Protein AF-A0A6N7BK74-F1 (afdb_monomer)

Nearest PDB structures (foldseek):
  7ccx-assembly1_A  TM=7.607E-01  e=8.086E-01  Homo sapiens
  3hhg-assembly1_D  TM=6.049E-01  e=1.711E+00  Neisseria meningitidis serogroup B
  7d98-assembly1_P  TM=6.188E-01  e=5.836E+00  Cupriavidus necator
  8f6b-assembly1_F  TM=4.472E-01  e=5.093E+00  Mus musculus
  1ixc-assembly1_A-2  TM=5.868E-01  e=9.405E+00  Cupriavidus necator

Mean predicted aligned error: 8.48 Å

Sequence (57 aa):
MDAQDLEILMKKILVIQTAFLGDAILTLPLIQKLKEANPDSEITALCIPSTQDARCF

Solvent-accessible surface area (backbone atoms only — not comparable to full-atom values): 3530 Å² total; per-residue (Å²): 137,55,78,70,62,59,62,72,67,46,49,78,44,81,44,78,44,86,62,59,60,71,53,58,62,68,4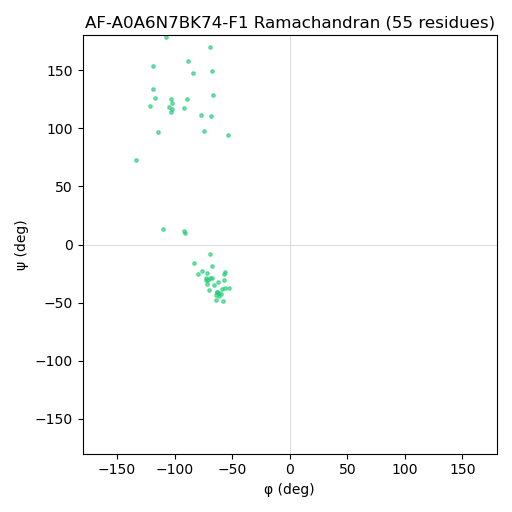1,47,66,55,53,52,52,50,39,72,76,35,74,72,42,50,68,40,46,48,66,44,79,94,33,57,87,58,77,66,89

pLDDT: mean 77.92, std 13.82, range [46.38, 94.5]

Radius of gyration: 13.73 Å; Cα contacts (8 Å, |Δi|>4): 59; chains: 1; bounding box: 35×20×31 Å

Secondary structure (DSSP, 8-state):
--HHHHHHHS-EEEEEE-S-HHHHHHHHHHHHHHHHH-TT-EEEEEE-GGGTTS---

Structure (mmCIF, N/CA/C/O backbone):
data_AF-A0A6N7BK74-F1
#
_entry.id   AF-A0A6N7BK74-F1
#
loop_
_atom_site.group_PDB
_atom_site.id
_atom_site.type_symbol
_atom_site.label_atom_id
_atom_site.label_alt_id
_atom_site.label_comp_id
_atom_site.label_asym_id
_atom_site.label_entity_id
_atom_site.label_seq_id
_atom_site.pdbx_PDB_ins_code
_atom_site.Cartn_x
_atom_site.Cartn_y
_atom_site.Cartn_z
_atom_site.occupancy
_atom_site.B_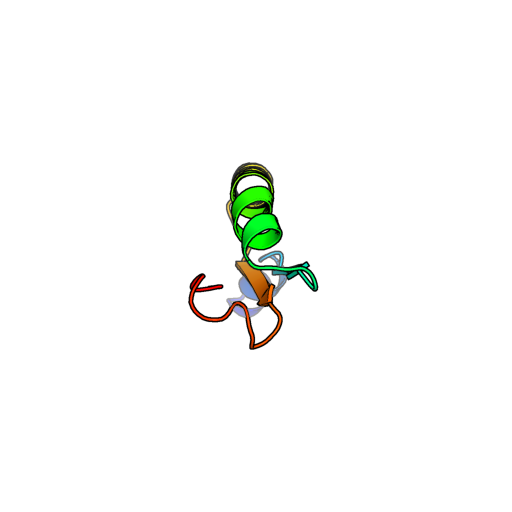iso_or_equiv
_atom_site.auth_seq_id
_atom_site.auth_comp_id
_atom_site.auth_asym_id
_atom_site.auth_atom_id
_atom_site.pdbx_PDB_model_num
ATOM 1 N N . MET A 1 1 ? -24.003 -10.938 17.329 1.00 54.69 1 MET A N 1
ATOM 2 C CA . MET A 1 1 ? -23.044 -10.370 16.364 1.00 54.69 1 MET A CA 1
ATOM 3 C C . MET A 1 1 ? -22.017 -11.450 16.191 1.00 54.69 1 MET A C 1
ATOM 5 O O . MET A 1 1 ? -21.228 -11.676 17.104 1.00 54.69 1 MET A O 1
ATOM 9 N N . ASP A 1 2 ? -22.179 -12.214 15.123 1.00 73.56 2 ASP A N 1
ATOM 10 C CA . ASP A 1 2 ? -21.451 -13.459 14.926 1.00 73.56 2 ASP A CA 1
ATOM 11 C C . ASP A 1 2 ? -20.127 -13.162 14.215 1.00 73.56 2 ASP A C 1
ATOM 13 O O . ASP A 1 2 ? -19.971 -12.125 13.573 1.00 73.56 2 ASP A O 1
ATOM 17 N N . ALA A 1 3 ? -19.141 -14.055 14.335 1.00 65.31 3 ALA A N 1
ATOM 18 C CA . ALA A 1 3 ? -17.801 -13.854 13.766 1.00 65.31 3 ALA A CA 1
ATOM 19 C C . ALA A 1 3 ? -17.811 -13.586 12.243 1.00 65.31 3 ALA A C 1
ATOM 21 O O . ALA A 1 3 ? -16.905 -12.935 11.730 1.00 65.31 3 ALA A O 1
ATOM 22 N N . GLN A 1 4 ? -18.861 -14.035 11.546 1.00 61.44 4 GLN A N 1
ATOM 23 C CA . GLN A 1 4 ? -19.078 -13.807 10.114 1.00 61.44 4 GLN A CA 1
ATOM 24 C C . GLN A 1 4 ? -19.401 -12.338 9.786 1.00 61.44 4 GLN A C 1
ATOM 26 O O . GLN A 1 4 ? -19.022 -11.852 8.724 1.00 61.44 4 GLN A O 1
ATOM 31 N N . ASP A 1 5 ? -20.019 -11.593 10.707 1.00 58.59 5 ASP A N 1
ATOM 32 C CA . ASP A 1 5 ? -20.337 -10.172 10.508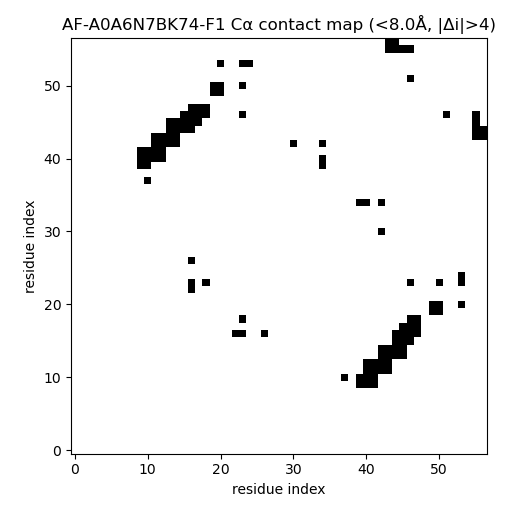 1.00 58.59 5 ASP A CA 1
ATOM 33 C C . ASP A 1 5 ? -19.076 -9.291 10.581 1.00 58.59 5 ASP A C 1
ATOM 35 O O . ASP A 1 5 ? -18.998 -8.240 9.941 1.00 58.59 5 ASP A O 1
ATOM 39 N N . LEU A 1 6 ? -18.065 -9.729 11.345 1.00 58.19 6 LEU A N 1
ATOM 40 C CA . LEU A 1 6 ? -16.788 -9.027 11.501 1.00 58.19 6 LEU A CA 1
ATOM 41 C C . LEU A 1 6 ? -15.931 -9.118 10.225 1.00 58.19 6 LEU A C 1
ATOM 43 O O . LEU A 1 6 ? -15.241 -8.164 9.873 1.00 58.19 6 LEU A O 1
ATOM 47 N N . GLU A 1 7 ? -16.019 -10.241 9.507 1.00 58.41 7 GLU A N 1
ATOM 48 C CA . GLU A 1 7 ? -15.288 -10.482 8.257 1.00 58.41 7 GLU A CA 1
ATOM 49 C C . GLU A 1 7 ? -15.831 -9.633 7.091 1.00 58.41 7 GLU A C 1
ATOM 51 O O . GLU A 1 7 ? -15.071 -9.193 6.231 1.00 58.41 7 GLU A O 1
ATOM 56 N N . ILE A 1 8 ? -17.133 -9.322 7.103 1.00 59.59 8 ILE A N 1
ATOM 57 C CA . ILE A 1 8 ? -17.792 -8.447 6.115 1.00 59.59 8 ILE A CA 1
ATOM 58 C C . ILE A 1 8 ? -17.397 -6.971 6.315 1.00 59.59 8 ILE A C 1
ATOM 60 O O . ILE A 1 8 ? -17.431 -6.182 5.369 1.00 59.59 8 ILE A O 1
ATOM 64 N N . LEU A 1 9 ? -16.996 -6.584 7.533 1.00 63.94 9 LEU A N 1
ATOM 65 C CA . LEU A 1 9 ? -16.634 -5.204 7.865 1.00 63.94 9 LEU A CA 1
ATOM 66 C C . LEU A 1 9 ? -15.210 -4.828 7.411 1.00 63.94 9 LEU A C 1
ATOM 68 O O . LEU A 1 9 ? -14.930 -3.648 7.175 1.00 63.94 9 LEU A O 1
ATOM 72 N N . MET A 1 10 ? -14.314 -5.812 7.267 1.00 76.31 10 MET A N 1
ATOM 73 C CA . MET A 1 10 ? -12.947 -5.582 6.796 1.00 76.31 10 MET A CA 1
ATOM 74 C C . MET A 1 10 ? -12.944 -5.172 5.320 1.00 76.31 10 MET A C 1
ATOM 76 O O . MET A 1 10 ? -13.210 -5.967 4.417 1.00 76.31 10 MET A O 1
ATOM 80 N N . LYS A 1 11 ? -12.598 -3.910 5.055 1.00 84.94 11 LYS A N 1
ATOM 81 C CA . LYS A 1 11 ? -12.457 -3.403 3.686 1.00 84.94 11 LYS A CA 1
ATOM 82 C C . LYS A 1 11 ? -11.282 -4.087 2.989 1.00 84.94 11 LYS A C 1
ATOM 84 O O . LYS A 1 11 ? -10.165 -4.053 3.496 1.00 84.94 11 LYS A O 1
ATOM 89 N N . LYS A 1 12 ? -11.514 -4.637 1.798 1.00 91.00 12 LYS A N 1
ATOM 90 C CA . LYS A 1 1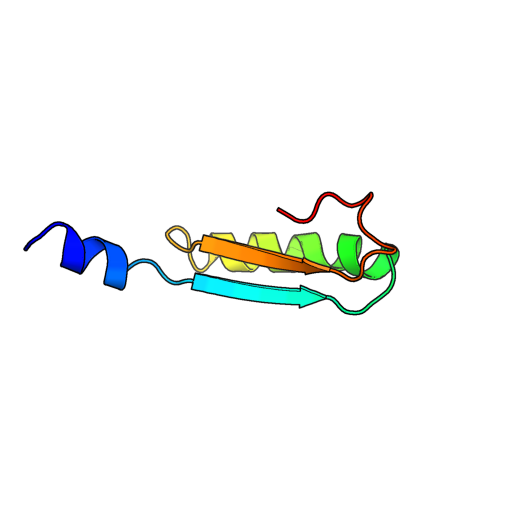2 ? -10.464 -5.198 0.936 1.00 91.00 12 LYS A CA 1
ATOM 91 C C . LYS A 1 12 ? -10.160 -4.226 -0.199 1.00 91.00 12 LYS A C 1
ATOM 93 O O . LYS A 1 12 ? -11.073 -3.806 -0.909 1.00 91.00 12 LYS A O 1
ATOM 98 N N . ILE A 1 13 ? -8.896 -3.846 -0.347 1.00 91.31 13 ILE A N 1
ATOM 99 C CA . ILE A 1 13 ? -8.424 -2.857 -1.319 1.00 91.31 13 ILE A CA 1
ATOM 100 C C . ILE A 1 13 ? -7.385 -3.525 -2.221 1.00 91.31 13 ILE A C 1
ATOM 102 O O . ILE A 1 13 ? -6.334 -3.957 -1.759 1.00 91.31 13 ILE A O 1
ATOM 106 N N . LEU A 1 14 ? -7.663 -3.580 -3.523 1.00 91.56 14 LEU A N 1
ATOM 107 C CA . LEU A 1 14 ? -6.721 -4.073 -4.525 1.00 91.56 14 LEU A CA 1
ATOM 108 C C . LEU A 1 14 ? -6.079 -2.892 -5.257 1.00 91.56 14 LEU A C 1
ATOM 110 O O . LEU A 1 14 ? -6.774 -2.094 -5.885 1.00 91.56 14 LEU A O 1
ATOM 114 N N . VAL A 1 15 ? -4.754 -2.809 -5.205 1.00 88.44 15 VAL A N 1
ATOM 115 C CA . VAL A 1 15 ? -3.953 -1.843 -5.962 1.00 88.44 15 VAL A CA 1
ATOM 116 C C . VAL A 1 15 ? -3.339 -2.572 -7.151 1.00 88.44 15 VAL A C 1
ATOM 118 O O . VAL A 1 15 ? -2.559 -3.500 -6.972 1.00 88.44 15 VAL A O 1
ATOM 121 N N . ILE A 1 16 ? -3.694 -2.178 -8.374 1.00 88.31 16 ILE A N 1
ATOM 122 C CA . ILE A 1 16 ? -3.160 -2.796 -9.594 1.00 88.31 16 ILE A CA 1
ATOM 123 C C . ILE A 1 16 ? -2.102 -1.872 -10.187 1.00 88.31 16 ILE A C 1
ATOM 125 O O . ILE A 1 16 ? -2.421 -0.786 -10.664 1.00 88.31 16 ILE A O 1
ATOM 129 N N . GLN A 1 17 ? -0.855 -2.333 -10.180 1.00 82.06 17 GLN A N 1
ATOM 130 C CA . GLN A 1 17 ? 0.302 -1.613 -10.688 1.00 82.06 17 GLN A CA 1
ATOM 131 C C . GLN A 1 17 ? 0.873 -2.340 -11.910 1.00 82.06 17 GLN A C 1
ATOM 133 O O . GLN A 1 17 ? 1.654 -3.284 -11.799 1.00 82.06 17 GLN A O 1
ATOM 138 N N . THR A 1 18 ? 0.492 -1.892 -13.106 1.00 79.25 18 THR A N 1
ATOM 139 C CA . THR A 1 18 ? 0.897 -2.524 -14.378 1.00 79.25 18 THR A CA 1
ATOM 140 C C . THR A 1 18 ? 2.185 -1.956 -14.977 1.00 79.25 18 THR A C 1
ATOM 142 O O . THR 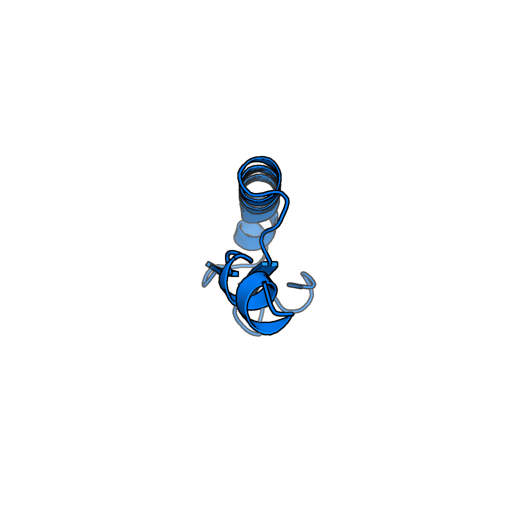A 1 18 ? 2.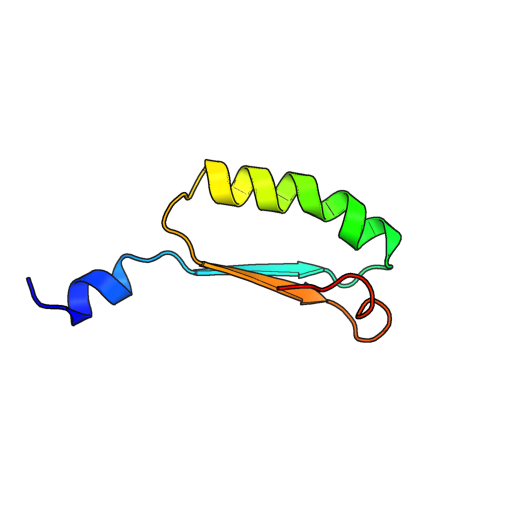483 -2.215 -16.141 1.00 79.25 18 THR A O 1
ATOM 145 N N . ALA A 1 19 ? 2.910 -1.130 -14.228 1.00 74.31 19 ALA A N 1
ATOM 146 C CA . ALA A 1 19 ? 4.029 -0.343 -14.731 1.00 74.31 19 ALA A CA 1
ATOM 147 C C . ALA A 1 19 ? 5.389 -0.888 -14.244 1.00 74.31 19 ALA A C 1
ATOM 149 O O . ALA A 1 19 ? 5.451 -1.904 -13.547 1.00 74.31 19 ALA A O 1
ATOM 150 N N . PHE A 1 20 ? 6.491 -0.268 -14.673 1.00 75.00 20 PHE A N 1
ATOM 151 C CA . PHE A 1 20 ? 7.843 -0.771 -14.411 1.00 75.00 20 PHE A CA 1
ATOM 152 C C . PHE A 1 20 ? 8.215 -0.641 -12.922 1.00 75.00 20 PHE A C 1
ATOM 154 O O . PHE A 1 20 ? 7.525 0.006 -12.137 1.00 75.00 20 PHE A O 1
ATOM 161 N N . LEU A 1 21 ? 9.337 -1.245 -12.511 1.00 73.75 21 LEU A N 1
ATOM 162 C CA . LEU A 1 21 ? 9.772 -1.301 -11.105 1.00 73.75 21 LEU A CA 1
ATOM 163 C C . LEU A 1 21 ? 9.826 0.082 -10.429 1.00 73.75 21 LEU A C 1
ATOM 165 O O . LEU A 1 21 ? 9.466 0.214 -9.260 1.00 73.75 21 LEU A O 1
ATOM 169 N N . GLY A 1 22 ? 10.239 1.116 -11.170 1.00 74.50 22 GLY A N 1
ATOM 170 C CA . GLY A 1 22 ? 10.274 2.493 -10.670 1.00 74.50 22 GLY A CA 1
ATOM 171 C C . GLY A 1 22 ? 8.900 2.992 -10.223 1.00 74.50 22 GLY A C 1
ATOM 172 O O . GLY A 1 22 ? 8.782 3.620 -9.174 1.00 74.50 22 GLY A O 1
ATOM 173 N N . ASP A 1 23 ? 7.846 2.629 -10.948 1.00 77.12 23 ASP A N 1
ATOM 174 C CA . ASP A 1 23 ? 6.488 3.028 -10.608 1.00 77.12 23 ASP A CA 1
ATOM 175 C C . ASP A 1 23 ? 5.971 2.270 -9.375 1.00 77.12 23 ASP A C 1
ATOM 177 O O . ASP A 1 23 ? 5.216 2.832 -8.587 1.00 77.12 23 ASP A O 1
ATOM 181 N N . ALA A 1 24 ? 6.418 1.030 -9.138 1.00 76.44 24 ALA A N 1
ATOM 182 C CA . ALA A 1 24 ? 6.084 0.290 -7.915 1.00 76.44 24 ALA A CA 1
ATOM 183 C C . ALA A 1 24 ? 6.639 0.985 -6.656 1.00 76.44 24 ALA A C 1
ATOM 185 O O . ALA A 1 24 ? 5.928 1.125 -5.662 1.00 76.44 24 ALA A O 1
ATOM 186 N N . ILE A 1 25 ? 7.869 1.511 -6.720 1.00 81.69 25 ILE A N 1
ATOM 187 C CA . ILE A 1 25 ? 8.464 2.300 -5.626 1.00 81.69 25 ILE A CA 1
ATOM 188 C C . ILE A 1 25 ? 7.667 3.590 -5.394 1.00 81.69 25 ILE A C 1
ATOM 190 O O . ILE A 1 25 ? 7.362 3.933 -4.252 1.00 81.69 25 ILE A O 1
ATOM 194 N N . LEU A 1 26 ? 7.276 4.281 -6.468 1.00 85.88 26 LEU A N 1
ATOM 195 C CA . LEU A 1 26 ? 6.458 5.497 -6.390 1.00 85.88 26 LEU A CA 1
ATOM 196 C C . LEU A 1 26 ? 5.028 5.234 -5.889 1.00 85.88 26 LEU A C 1
ATOM 198 O O . LEU A 1 26 ? 4.367 6.156 -5.415 1.00 85.88 26 LEU A O 1
ATOM 202 N N . THR A 1 27 ? 4.564 3.986 -5.948 1.00 86.38 27 THR A N 1
ATOM 203 C CA . THR A 1 27 ? 3.245 3.567 -5.447 1.00 86.38 27 THR A CA 1
ATOM 204 C C . THR A 1 27 ? 3.264 3.285 -3.939 1.00 86.38 27 THR A C 1
ATOM 206 O O . THR A 1 27 ? 2.221 3.280 -3.289 1.00 86.38 27 THR A O 1
ATOM 209 N N . LEU A 1 28 ? 4.439 3.123 -3.324 1.00 88.62 28 LEU A N 1
ATOM 210 C CA . LEU A 1 28 ? 4.546 2.815 -1.896 1.00 88.62 28 LEU A CA 1
ATOM 211 C C . LEU A 1 28 ? 3.946 3.907 -0.977 1.00 88.62 28 LEU A C 1
ATOM 213 O O . LEU A 1 28 ? 3.184 3.551 -0.075 1.00 88.62 28 LEU A O 1
ATOM 217 N N . PRO A 1 29 ? 4.180 5.220 -1.198 1.00 91.06 29 PRO A N 1
ATOM 218 C CA . PRO A 1 29 ? 3.532 6.275 -0.412 1.00 91.06 29 PRO A CA 1
ATOM 219 C C . PRO A 1 29 ? 2.003 6.283 -0.555 1.00 91.06 29 PRO A C 1
ATOM 221 O O . PRO A 1 29 ? 1.295 6.598 0.401 1.00 91.06 29 PRO A O 1
ATOM 224 N N . LEU A 1 30 ? 1.479 5.902 -1.727 1.00 90.50 30 LEU A N 1
ATOM 225 C CA . LEU A 1 30 ? 0.038 5.755 -1.944 1.00 90.50 30 LEU A CA 1
ATOM 226 C C . LEU A 1 30 ? -0.531 4.639 -1.059 1.00 90.50 30 LEU A C 1
ATOM 228 O O . LEU A 1 30 ? -1.532 4.85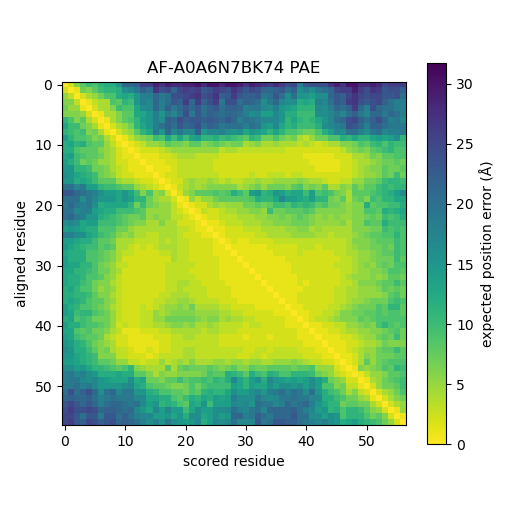3 -0.379 1.00 90.50 30 LEU A O 1
ATOM 232 N N . ILE A 1 31 ? 0.122 3.473 -1.029 1.00 90.75 31 ILE A N 1
ATOM 233 C CA . ILE A 1 31 ? -0.290 2.336 -0.192 1.00 90.75 31 ILE A CA 1
ATOM 234 C C . ILE A 1 31 ? -0.249 2.713 1.295 1.00 90.75 31 ILE A C 1
ATOM 236 O O . ILE A 1 31 ? -1.189 2.414 2.031 1.00 90.75 31 ILE A O 1
ATOM 240 N N . GLN A 1 32 ? 0.791 3.431 1.734 1.00 91.69 32 GLN A N 1
ATOM 241 C CA . GLN A 1 32 ? 0.886 3.937 3.107 1.00 91.69 32 GLN A CA 1
ATOM 242 C C . GLN A 1 32 ? -0.303 4.840 3.455 1.00 91.69 32 GLN A C 1
ATOM 244 O O . GLN A 1 32 ? -0.970 4.618 4.464 1.00 91.69 32 GLN A O 1
ATOM 249 N N . LYS A 1 33 ? -0.635 5.802 2.586 1.00 94.50 33 LYS A N 1
ATOM 250 C CA . LYS A 1 33 ? -1.785 6.692 2.798 1.00 94.50 33 LYS A CA 1
ATOM 251 C C . LYS A 1 33 ? -3.123 5.958 2.759 1.00 94.50 33 LYS A C 1
ATOM 253 O O . LYS A 1 33 ? -4.01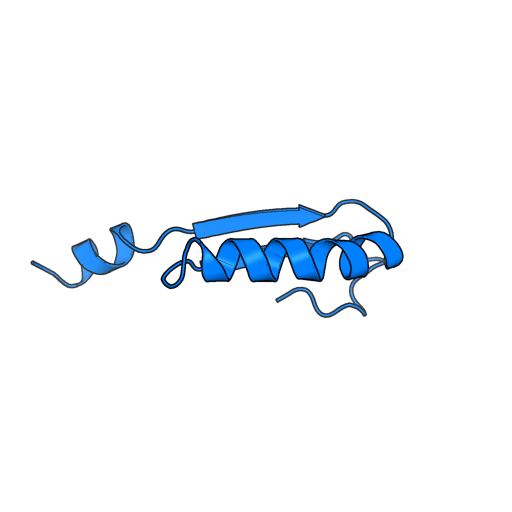6 6.292 3.535 1.00 94.50 33 LYS A O 1
ATOM 258 N N . LEU A 1 34 ? -3.262 4.932 1.920 1.00 91.12 34 LEU A N 1
ATOM 259 C CA . LEU A 1 34 ? -4.451 4.078 1.898 1.00 91.12 34 LEU A CA 1
ATOM 260 C C . LEU A 1 34 ? -4.638 3.325 3.217 1.00 91.12 34 LEU A C 1
ATOM 262 O O . LEU A 1 34 ? -5.766 3.262 3.709 1.00 91.12 34 LEU A O 1
ATOM 266 N N . LYS A 1 35 ? -3.552 2.808 3.806 1.00 90.56 35 LYS A N 1
ATOM 267 C CA . LYS A 1 35 ? -3.585 2.117 5.101 1.00 90.56 35 LYS A CA 1
ATOM 268 C C . LYS A 1 35 ? -3.849 3.075 6.260 1.00 90.56 35 LYS A C 1
ATOM 270 O O . LYS A 1 35 ? -4.628 2.735 7.139 1.00 90.56 35 LYS A O 1
ATOM 275 N N . GLU A 1 36 ? -3.272 4.277 6.240 1.00 94.50 36 GLU A N 1
ATOM 276 C CA . GLU A 1 36 ? -3.583 5.330 7.220 1.00 94.50 36 GLU A CA 1
ATOM 277 C C . GLU A 1 36 ? -5.070 5.721 7.179 1.00 94.50 36 GLU A C 1
ATOM 279 O O . GLU A 1 36 ? -5.701 5.874 8.222 1.00 94.50 36 GLU A O 1
ATOM 284 N N . ALA A 1 37 ? -5.646 5.851 5.979 1.00 92.50 37 ALA A N 1
ATOM 285 C CA . ALA A 1 37 ? -7.055 6.203 5.797 1.00 92.50 37 ALA A CA 1
ATOM 286 C C . ALA A 1 37 ? -8.018 5.032 6.067 1.00 92.50 37 ALA A C 1
ATOM 288 O O . ALA A 1 37 ? -9.194 5.253 6.354 1.00 92.50 37 ALA A O 1
ATOM 289 N N . ASN A 1 38 ? -7.538 3.789 5.966 1.00 91.25 38 ASN A N 1
ATOM 290 C CA . ASN A 1 38 ? -8.317 2.574 6.200 1.00 91.25 38 ASN A CA 1
ATOM 291 C C . ASN A 1 38 ? -7.517 1.597 7.090 1.00 91.25 38 ASN A C 1
ATOM 293 O O . ASN A 1 38 ? -7.038 0.572 6.591 1.00 91.25 38 ASN A O 1
ATOM 297 N N . PRO A 1 39 ? -7.367 1.883 8.399 1.00 88.50 39 PRO A N 1
ATOM 298 C CA . PRO A 1 39 ? -6.490 1.123 9.298 1.00 88.50 39 PRO A CA 1
ATOM 299 C C . PRO A 1 39 ? -6.814 -0.371 9.344 1.00 88.50 39 PRO A C 1
ATOM 301 O O . PRO A 1 39 ? -5.907 -1.202 9.323 1.00 88.50 39 PRO A O 1
ATOM 304 N N . ASP A 1 40 ? -8.100 -0.712 9.283 1.00 88.88 40 ASP A N 1
ATOM 305 C CA . ASP A 1 40 ? -8.596 -2.089 9.362 1.00 88.88 40 ASP A CA 1
ATOM 306 C C . ASP A 1 40 ? -8.753 -2.752 7.983 1.00 88.88 40 ASP A C 1
ATOM 308 O O . ASP A 1 40 ? -9.364 -3.807 7.864 1.00 88.88 40 ASP A O 1
ATOM 312 N N . SER A 1 41 ? -8.229 -2.140 6.913 1.00 89.94 41 SER A N 1
ATOM 313 C CA . SER A 1 41 ? -8.303 -2.726 5.569 1.00 89.94 41 SER A CA 1
ATOM 314 C C . SER A 1 41 ? -7.190 -3.729 5.282 1.00 89.94 41 SER A C 1
ATOM 3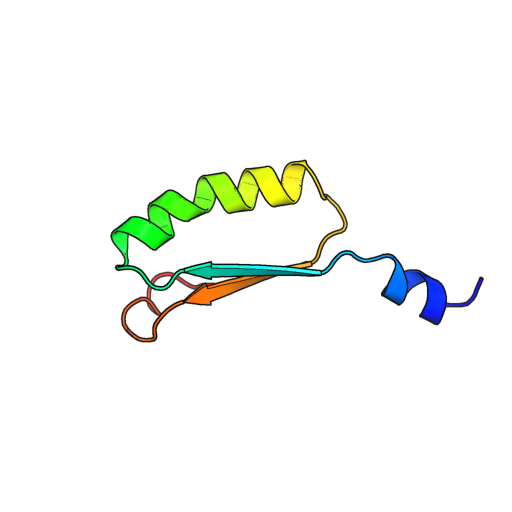16 O O . SER A 1 41 ? -6.050 -3.576 5.731 1.00 89.94 41 SER A O 1
ATOM 318 N N . GLU A 1 42 ? -7.512 -4.730 4.473 1.00 90.81 42 GLU A N 1
ATOM 319 C CA . GLU A 1 42 ? -6.538 -5.581 3.797 1.00 90.81 42 GLU A CA 1
ATOM 320 C C . GLU A 1 42 ? -6.201 -4.942 2.450 1.00 90.81 42 GLU A C 1
ATOM 322 O O . GLU A 1 42 ? -7.103 -4.631 1.669 1.00 90.81 42 GLU A O 1
ATOM 327 N N . ILE A 1 43 ? -4.915 -4.702 2.195 1.00 91.00 43 ILE A N 1
ATOM 328 C CA . ILE A 1 43 ? -4.447 -4.092 0.950 1.00 91.00 43 ILE A CA 1
ATOM 329 C C . ILE A 1 43 ? -3.557 -5.103 0.238 1.00 91.00 43 ILE A C 1
ATOM 331 O O . ILE A 1 43 ? -2.591 -5.571 0.830 1.00 91.00 43 ILE A O 1
ATOM 335 N N . THR A 1 44 ? -3.869 -5.395 -1.021 1.00 89.94 44 THR A N 1
ATOM 336 C CA . THR A 1 44 ? -3.084 -6.288 -1.884 1.00 89.94 44 THR A CA 1
ATOM 337 C C . THR A 1 44 ? -2.587 -5.510 -3.093 1.00 89.94 44 THR A C 1
ATOM 339 O O . THR A 1 44 ? -3.370 -4.796 -3.725 1.00 89.94 44 THR A O 1
ATOM 342 N N . ALA A 1 45 ? -1.309 -5.655 -3.446 1.00 86.81 45 ALA A N 1
ATOM 343 C CA . ALA A 1 45 ? -0.750 -5.063 -4.660 1.00 86.81 45 ALA A CA 1
ATOM 344 C C . ALA A 1 45 ? -0.539 -6.118 -5.761 1.00 86.81 45 ALA A C 1
ATOM 346 O O . ALA A 1 45 ? 0.252 -7.046 -5.610 1.00 86.81 45 ALA A O 1
ATOM 347 N N . LEU A 1 46 ? -1.218 -5.961 -6.901 1.00 86.75 46 LEU A N 1
ATOM 348 C CA . LEU A 1 46 ? -0.996 -6.770 -8.100 1.00 86.75 46 LEU A CA 1
ATOM 349 C C . LEU A 1 46 ? 0.031 -6.085 -9.004 1.00 86.75 46 LEU A C 1
ATOM 351 O O . LEU A 1 46 ? -0.221 -4.997 -9.520 1.00 86.75 46 LEU A O 1
ATOM 355 N N . CYS A 1 47 ? 1.157 -6.756 -9.225 1.00 81.25 47 CYS A N 1
ATOM 356 C CA . CYS A 1 47 ? 2.291 -6.271 -10.006 1.00 81.25 47 CYS A CA 1
ATOM 357 C C . CYS A 1 47 ? 2.548 -7.184 -11.219 1.00 81.25 47 CYS A C 1
ATOM 359 O O . CYS A 1 47 ? 2.225 -8.374 -11.188 1.00 81.25 47 CYS A O 1
ATOM 361 N N . ILE A 1 48 ? 3.134 -6.650 -12.298 1.00 80.88 48 ILE A N 1
ATOM 362 C CA . ILE A 1 48 ? 3.571 -7.478 -13.437 1.00 80.88 48 ILE A CA 1
ATOM 363 C C . ILE A 1 48 ? 4.745 -8.396 -13.033 1.00 80.88 48 ILE A C 1
ATOM 365 O O . ILE A 1 48 ? 5.564 -8.007 -12.205 1.00 80.88 48 ILE A O 1
ATOM 369 N N . PRO A 1 49 ? 4.903 -9.597 -13.623 1.00 72.12 49 PRO A N 1
ATOM 370 C CA . PRO A 1 49 ? 5.934 -10.554 -13.196 1.00 72.12 49 PRO A CA 1
ATOM 371 C C . PRO A 1 49 ? 7.367 -10.006 -13.247 1.00 72.12 49 PRO A C 1
ATOM 373 O O . PRO A 1 49 ? 8.209 -10.375 -12.437 1.00 72.12 49 PRO A O 1
ATOM 376 N N . SER A 1 50 ? 7.649 -9.082 -14.169 1.00 68.75 50 SER A N 1
ATOM 377 C CA . SER A 1 50 ? 8.962 -8.440 -14.305 1.00 68.75 50 SER A CA 1
ATOM 378 C C . SER A 1 50 ? 9.323 -7.491 -13.157 1.00 68.75 50 SER A C 1
ATOM 380 O O . SER A 1 50 ? 10.447 -7.000 -13.121 1.00 68.75 50 SER A O 1
ATOM 382 N N . THR A 1 51 ? 8.395 -7.196 -12.242 1.00 64.00 51 THR A N 1
ATOM 383 C CA . THR A 1 51 ? 8.631 -6.362 -11.053 1.00 64.00 51 THR A CA 1
ATOM 384 C C . THR A 1 51 ? 8.604 -7.155 -9.745 1.00 64.00 51 THR A C 1
ATOM 386 O O . THR A 1 51 ? 8.610 -6.552 -8.678 1.00 64.00 51 THR A O 1
ATOM 389 N N . GLN A 1 52 ? 8.655 -8.492 -9.809 1.00 60.97 52 GLN A N 1
ATOM 390 C CA . GLN A 1 52 ? 8.579 -9.403 -8.656 1.00 60.97 52 GLN A CA 1
ATOM 391 C C . GLN A 1 52 ? 9.650 -9.164 -7.570 1.00 60.97 52 GLN A C 1
ATOM 393 O O . GLN A 1 52 ? 9.412 -9.477 -6.403 1.00 60.97 52 GLN A O 1
ATOM 398 N N . ASP A 1 53 ? 10.803 -8.581 -7.923 1.00 61.97 53 ASP A N 1
ATOM 399 C CA . ASP A 1 53 ? 11.865 -8.234 -6.963 1.00 61.97 53 ASP A CA 1
ATOM 400 C C . ASP A 1 53 ? 11.454 -7.112 -5.994 1.00 61.97 53 ASP A C 1
ATOM 402 O O . ASP A 1 53 ? 11.891 -7.094 -4.839 1.00 61.97 53 ASP A O 1
ATOM 406 N N . ALA A 1 54 ? 10.555 -6.212 -6.412 1.00 58.78 54 ALA A N 1
ATOM 407 C CA . ALA A 1 54 ? 9.770 -5.442 -5.459 1.00 58.78 54 ALA A CA 1
ATOM 408 C C . ALA A 1 54 ? 8.723 -6.398 -4.896 1.00 58.78 54 ALA A C 1
ATOM 410 O O . ALA A 1 54 ? 7.712 -6.656 -5.539 1.00 58.78 54 ALA A O 1
ATOM 411 N N . ARG A 1 55 ? 8.985 -6.966 -3.715 1.00 46.91 55 ARG A N 1
ATOM 412 C CA . ARG A 1 55 ? 8.028 -7.821 -3.000 1.00 46.91 55 ARG A CA 1
ATOM 413 C C . ARG A 1 55 ? 6.690 -7.086 -2.840 1.00 46.91 55 ARG A C 1
ATOM 415 O O . ARG A 1 55 ? 6.522 -6.307 -1.906 1.00 46.91 55 ARG A O 1
ATOM 422 N N . CYS A 1 56 ? 5.765 -7.318 -3.764 1.00 46.38 56 CYS A N 1
ATOM 423 C CA . CYS A 1 56 ? 4.378 -6.900 -3.652 1.00 46.38 56 CYS A CA 1
ATOM 424 C C . CYS A 1 56 ? 3.714 -7.892 -2.685 1.00 46.38 56 CYS A C 1
ATOM 426 O O . CYS A 1 56 ? 3.670 -9.090 -2.970 1.00 46.38 56 CYS A O 1
ATOM 428 N N . PHE A 1 57 ? 3.340 -7.403 -1.501 1.00 47.81 57 PHE A N 1
ATOM 429 C CA . PHE A 1 57 ? 2.605 -8.153 -0.480 1.00 47.81 57 PHE A CA 1
ATOM 430 C C . PHE A 1 57 ? 1.095 -7.991 -0.688 1.00 47.81 57 PHE A C 1
ATOM 432 O O . PHE A 1 57 ? 0.671 -6.919 -1.192 1.00 47.81 57 PHE A O 1
#

Foldseek 3Di:
DDPVVVVVPAAEAEAEDEDDLVVVVVCVVVVVVVCVVRVRHHYFYHYDPNNVVPPGD